Protein AF-A0A5N4D8Y6-F1 (afdb_monomer_lite)

pLDDT: mean 70.34, std 11.61, range [36.0, 83.75]

Sequence (100 aa):
MPLFFRLQIEESSKPVRLSQQLDKVVTTNYKPVANHQYNIEYERKKKEDGKRARADKQHVLDMLFSAFEKHQYYNLKDLVDITKQPVVCICSHRSFKCPA

Structure (mmCIF, N/CA/C/O backbone):
data_AF-A0A5N4D8Y6-F1
#
_entry.id   AF-A0A5N4D8Y6-F1
#
loop_
_atom_site.group_PDB
_atom_site.id
_atom_site.type_symbol
_atom_site.label_atom_id
_atom_site.label_alt_id
_atom_site.label_comp_id
_atom_site.label_asym_id
_atom_site.label_entity_id
_atom_site.label_seq_id
_atom_site.pdbx_PDB_ins_code
_atom_site.Cartn_x
_atom_site.Cartn_y
_atom_site.Cartn_z
_atom_site.occupancy
_atom_site.B_iso_or_equiv
_atom_site.auth_seq_id
_atom_site.auth_comp_id
_atom_site.auth_asym_id
_atom_site.auth_atom_id
_atom_site.pdbx_PDB_model_num
ATOM 1 N N . MET A 1 1 ? -26.770 1.302 68.012 1.00 61.69 1 MET A N 1
ATOM 2 C CA . MET A 1 1 ? -25.948 1.825 66.899 1.00 61.69 1 MET A CA 1
ATOM 3 C C . MET A 1 1 ? -26.338 3.276 66.660 1.00 61.69 1 MET A C 1
ATOM 5 O O . MET A 1 1 ? -27.508 3.506 66.375 1.00 61.69 1 MET A O 1
ATOM 9 N N . PRO A 1 2 ? -25.429 4.241 66.867 1.00 76.69 2 PRO A N 1
ATOM 10 C CA . PRO A 1 2 ? -25.739 5.667 66.783 1.00 76.69 2 PRO A CA 1
ATOM 11 C C . PRO A 1 2 ? -26.101 6.083 65.350 1.00 76.69 2 PRO A C 1
ATOM 13 O O . PRO A 1 2 ? -25.534 5.576 64.383 1.00 76.69 2 PRO A O 1
ATOM 16 N N . LEU A 1 3 ? -27.052 7.011 65.229 1.00 75.00 3 LEU A N 1
ATOM 17 C CA . LEU A 1 3 ? -27.669 7.458 63.970 1.00 75.00 3 LEU A CA 1
ATOM 18 C C . LEU A 1 3 ? -26.640 7.961 62.941 1.00 75.00 3 LEU A C 1
ATOM 20 O O . LEU A 1 3 ? -26.768 7.699 61.750 1.00 75.00 3 LEU A O 1
ATOM 24 N N . PHE A 1 4 ? -25.569 8.590 63.427 1.00 78.25 4 PHE A N 1
ATOM 25 C CA . PHE A 1 4 ? -24.457 9.093 62.620 1.00 78.25 4 PHE A CA 1
ATOM 26 C C . PHE A 1 4 ? -23.735 7.988 61.832 1.00 78.25 4 PHE A C 1
ATOM 28 O O . PHE A 1 4 ? -23.444 8.138 60.649 1.00 78.25 4 PHE A O 1
ATOM 35 N N . PHE A 1 5 ? -23.523 6.829 62.460 1.00 80.69 5 PHE A N 1
ATOM 36 C CA . PHE A 1 5 ? -22.848 5.699 61.823 1.00 80.69 5 PHE A CA 1
ATOM 37 C C . PHE A 1 5 ? -23.696 5.089 60.698 1.00 80.69 5 PHE A C 1
ATOM 39 O O . PHE A 1 5 ? -23.159 4.589 59.714 1.00 80.69 5 PHE A O 1
ATOM 46 N N . ARG A 1 6 ? -25.031 5.165 60.808 1.00 81.50 6 ARG A N 1
ATOM 47 C CA . ARG A 1 6 ? -25.936 4.694 59.750 1.00 81.50 6 ARG A CA 1
ATOM 48 C C . ARG A 1 6 ? -25.879 5.567 58.500 1.00 81.50 6 ARG A C 1
ATOM 50 O O . ARG A 1 6 ? -25.827 5.016 57.406 1.00 81.50 6 ARG A O 1
ATOM 57 N N . LEU A 1 7 ? -25.818 6.887 58.667 1.00 83.62 7 LEU A N 1
ATOM 58 C CA . LEU A 1 7 ? -25.710 7.830 57.550 1.00 83.62 7 LEU A CA 1
ATOM 59 C C . LEU A 1 7 ? -24.391 7.660 56.788 1.00 83.62 7 LEU A C 1
ATOM 61 O O . LEU A 1 7 ? -24.387 7.593 55.564 1.00 83.62 7 LEU A O 1
ATOM 65 N N . GLN A 1 8 ? -23.281 7.481 57.507 1.00 81.06 8 GLN A N 1
ATOM 66 C CA . GLN A 1 8 ? -21.962 7.316 56.893 1.00 81.06 8 GLN A CA 1
ATOM 67 C C . GLN A 1 8 ? -21.836 6.014 56.078 1.00 81.06 8 GLN A C 1
ATOM 69 O O . GLN A 1 8 ? -21.180 5.990 55.035 1.00 81.06 8 GLN A O 1
ATOM 74 N N . ILE A 1 9 ? -22.485 4.928 56.513 1.00 82.06 9 ILE A N 1
ATOM 75 C CA . ILE A 1 9 ? -22.549 3.676 55.741 1.00 82.06 9 ILE A CA 1
ATOM 76 C C . ILE A 1 9 ? -23.415 3.859 54.495 1.00 82.06 9 ILE A C 1
ATOM 78 O O . ILE A 1 9 ? -23.052 3.391 53.423 1.00 82.06 9 ILE A O 1
ATOM 82 N N . GLU A 1 10 ? -24.547 4.548 54.605 1.00 83.75 10 GLU A N 1
ATOM 83 C CA . GLU A 1 10 ? -25.426 4.792 53.461 1.00 83.75 10 GLU A CA 1
ATOM 84 C C . GLU A 1 10 ? -24.757 5.663 52.385 1.00 83.75 10 GLU A C 1
ATOM 86 O O . GLU A 1 10 ? -24.927 5.412 51.193 1.00 83.75 10 GLU A O 1
ATOM 91 N N . GLU A 1 11 ? -23.959 6.650 52.789 1.00 81.12 11 GLU A N 1
ATOM 92 C CA . GLU A 1 11 ? -23.199 7.490 51.859 1.00 81.12 11 GLU A CA 1
ATOM 93 C C . GLU A 1 11 ? -22.031 6.731 51.213 1.00 81.12 11 GLU A C 1
ATOM 95 O O . GLU A 1 11 ? -21.837 6.813 50.003 1.00 81.12 11 GLU A O 1
ATOM 100 N N . SER A 1 12 ? -21.291 5.937 51.996 1.00 78.25 12 SER A N 1
ATOM 101 C CA . SER A 1 12 ? -20.120 5.188 51.506 1.00 78.25 12 SER A CA 1
ATOM 102 C C . SER A 1 12 ? -20.460 3.901 50.746 1.00 78.25 12 SER A C 1
ATOM 104 O O . SER A 1 12 ? -19.640 3.413 49.971 1.00 78.25 12 SER A O 1
ATOM 106 N N . SER A 1 13 ? -21.660 3.349 50.938 1.00 80.38 13 SER A N 1
ATOM 107 C CA . SER A 1 13 ? -22.112 2.119 50.269 1.00 80.38 13 SER A CA 1
ATOM 108 C C . SER A 1 13 ? -22.665 2.350 48.863 1.00 80.38 13 SER A C 1
ATOM 110 O O . SER A 1 13 ? -22.887 1.382 48.131 1.00 80.38 13 SER A O 1
ATOM 112 N N . LYS A 1 14 ? -22.875 3.607 48.452 1.00 81.94 14 LYS A N 1
ATOM 113 C CA . LYS A 1 14 ? -23.331 3.931 47.097 1.00 81.94 14 LYS A CA 1
ATOM 114 C C . LYS A 1 14 ? -22.145 3.816 46.133 1.00 81.94 14 LYS A C 1
ATOM 116 O O . LYS A 1 14 ? -21.163 4.544 46.282 1.00 81.94 14 LYS A O 1
ATOM 121 N N . PRO A 1 15 ? -22.197 2.918 45.135 1.00 82.00 15 PRO A N 1
ATOM 122 C CA . PRO A 1 15 ? -21.111 2.789 44.177 1.00 82.00 15 PRO A CA 1
ATOM 123 C C . PRO A 1 15 ? -21.023 4.054 43.316 1.00 82.00 15 PRO A C 1
ATOM 125 O O . PRO A 1 15 ? -22.030 4.566 42.831 1.00 82.00 15 PRO A O 1
ATOM 128 N N . VAL A 1 16 ? -19.797 4.528 43.078 1.00 80.88 16 VAL A N 1
ATOM 129 C CA . VAL A 1 16 ? -19.507 5.748 42.295 1.00 80.88 16 VAL A CA 1
ATOM 130 C C . VAL A 1 16 ? -20.082 5.682 40.873 1.00 80.88 16 VAL A C 1
ATOM 132 O O . VAL A 1 16 ? -20.355 6.711 40.257 1.00 80.88 16 VAL A O 1
ATOM 135 N N . ARG A 1 17 ? -20.275 4.474 40.330 1.00 83.44 17 ARG A N 1
ATOM 136 C CA . ARG A 1 17 ? -20.916 4.251 39.033 1.00 83.44 17 ARG A CA 1
ATOM 137 C C . ARG A 1 17 ? -21.984 3.176 39.144 1.00 83.44 17 ARG A C 1
ATOM 139 O O . ARG A 1 17 ? -21.734 2.099 39.676 1.00 83.44 17 ARG A O 1
ATOM 146 N N . LEU A 1 18 ? -23.149 3.467 38.577 1.00 78.81 18 LEU A N 1
ATOM 147 C CA . LEU A 1 18 ? -24.250 2.526 38.416 1.00 78.81 18 LEU A CA 1
ATOM 148 C C . LEU A 1 18 ? -24.340 2.144 36.937 1.00 78.81 18 LEU A C 1
ATOM 150 O O . LEU A 1 18 ? -24.432 3.020 36.077 1.00 78.81 18 LEU A O 1
ATOM 154 N N . SER A 1 19 ? -24.303 0.848 36.628 1.00 77.81 19 SER A N 1
ATOM 155 C CA . SER A 1 19 ? -24.606 0.370 35.278 1.00 77.81 19 SER A CA 1
ATOM 156 C C . SER A 1 19 ? -26.115 0.425 35.063 1.00 77.81 19 SER A C 1
ATOM 158 O O . SER A 1 19 ? -26.853 -0.346 35.674 1.00 77.81 19 SER A O 1
ATOM 160 N N . GLN A 1 20 ? -26.575 1.327 34.201 1.00 80.44 20 GLN A N 1
ATOM 161 C CA . GLN A 1 20 ? -27.963 1.350 33.749 1.00 80.44 20 GLN A CA 1
ATOM 162 C C . GLN A 1 20 ? -28.103 0.393 32.566 1.00 80.44 20 GLN A C 1
ATOM 164 O O . GLN A 1 20 ? -27.354 0.491 31.591 1.00 80.44 20 GLN A O 1
ATOM 169 N N . GLN A 1 21 ? -29.030 -0.557 32.664 1.00 79.69 21 GLN A N 1
ATOM 170 C CA . GLN A 1 21 ? -29.402 -1.379 31.520 1.00 79.69 21 GLN A CA 1
ATOM 171 C C . GLN A 1 21 ? -30.233 -0.524 30.562 1.00 79.69 21 GLN A C 1
ATOM 173 O O . GLN A 1 21 ? -31.116 0.214 30.986 1.00 79.69 21 GLN A O 1
ATOM 178 N N . LEU A 1 22 ? -29.925 -0.596 29.270 1.00 76.19 22 LEU A N 1
ATOM 179 C CA . LEU A 1 22 ? -30.720 0.069 28.244 1.00 76.19 22 LEU A CA 1
ATOM 180 C C . LEU A 1 22 ? -32.002 -0.741 28.014 1.00 76.19 22 LEU A C 1
ATOM 182 O O . LEU A 1 22 ? -31.916 -1.926 27.702 1.00 76.19 22 LEU A O 1
ATOM 186 N N . ASP A 1 23 ? -33.171 -0.098 28.100 1.00 77.06 23 ASP A N 1
ATOM 187 C CA . ASP A 1 23 ? -34.481 -0.732 27.848 1.00 77.06 23 ASP A CA 1
ATOM 188 C C . ASP A 1 23 ? -34.611 -1.317 26.435 1.00 77.06 23 ASP A C 1
ATOM 190 O O . ASP A 1 23 ? -35.388 -2.239 26.185 1.00 77.06 23 ASP A O 1
ATOM 194 N N . LYS A 1 24 ? -33.868 -0.759 25.474 1.00 78.31 24 LYS A N 1
ATOM 195 C CA . LYS A 1 24 ? -33.868 -1.199 24.080 1.00 78.31 24 LYS A CA 1
ATOM 196 C C . LYS A 1 24 ? -32.437 -1.321 23.587 1.00 78.31 24 LYS A C 1
ATOM 198 O O . LYS A 1 24 ? -31.617 -0.426 23.785 1.00 78.31 24 LYS A O 1
ATOM 203 N N . VAL A 1 25 ? -32.151 -2.428 22.907 1.00 68.50 25 VAL A N 1
ATOM 204 C CA . VAL A 1 25 ? -30.860 -2.644 22.248 1.00 68.50 25 VAL A CA 1
ATOM 205 C C . VAL A 1 25 ? -30.674 -1.565 21.180 1.00 68.50 25 VAL A C 1
ATOM 207 O O . VAL A 1 25 ? -31.485 -1.447 20.263 1.00 68.50 25 VAL A O 1
ATOM 210 N N . VAL A 1 26 ? -29.597 -0.784 21.288 1.00 69.00 26 VAL A N 1
ATOM 211 C CA . VAL A 1 26 ? -29.183 0.173 20.253 1.00 69.00 26 VAL A CA 1
ATOM 212 C C . VAL A 1 26 ? -28.652 -0.629 19.063 1.00 69.00 26 VAL A C 1
ATOM 214 O O . VAL A 1 26 ? -27.484 -1.011 19.008 1.00 69.00 26 VAL A O 1
ATOM 217 N N . THR A 1 27 ? -29.537 -0.949 18.122 1.00 66.88 27 THR A N 1
ATOM 218 C CA . THR A 1 27 ? -29.216 -1.702 16.898 1.00 66.88 27 THR A CA 1
ATOM 219 C C . THR A 1 27 ? -28.587 -0.833 15.809 1.00 66.88 27 THR A C 1
ATOM 221 O O . THR A 1 27 ? -28.088 -1.359 14.819 1.0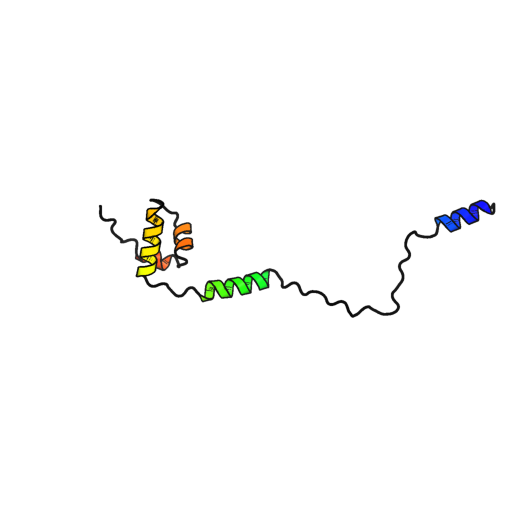0 66.88 27 THR A O 1
ATOM 224 N N . THR A 1 28 ? -28.524 0.489 15.993 1.00 64.56 28 THR A N 1
ATOM 225 C CA . THR A 1 28 ? -27.972 1.451 15.022 1.00 64.56 28 THR A CA 1
ATOM 226 C C . THR A 1 28 ? -26.443 1.559 15.061 1.00 64.56 28 THR A C 1
ATOM 228 O O . THR A 1 28 ? -25.876 2.582 14.682 1.00 64.56 28 THR A O 1
ATOM 231 N N . ASN A 1 29 ? -25.748 0.521 15.527 1.00 61.97 29 ASN A N 1
ATOM 232 C CA . ASN A 1 29 ? -24.291 0.473 15.498 1.00 61.97 29 ASN A CA 1
ATOM 233 C C . ASN A 1 29 ? -23.830 0.036 14.101 1.00 61.97 29 ASN A C 1
ATOM 235 O O . ASN A 1 29 ? -23.665 -1.156 13.837 1.00 61.97 29 ASN A O 1
ATOM 239 N N . TYR A 1 30 ? -23.611 0.997 13.198 1.00 65.69 30 TYR A N 1
ATOM 240 C CA . TYR A 1 30 ? -22.875 0.731 11.963 1.00 65.69 30 TYR A CA 1
ATOM 241 C C . TYR A 1 30 ? -21.423 0.417 12.329 1.00 65.69 30 TYR A C 1
ATOM 243 O O . TYR A 1 30 ? -20.649 1.305 12.687 1.00 65.69 30 TYR A O 1
ATOM 251 N N . LYS A 1 31 ? -21.058 -0.866 12.289 1.00 67.19 31 LYS A N 1
ATOM 252 C CA . LYS A 1 31 ? -19.669 -1.291 12.454 1.00 67.19 31 LYS A CA 1
ATOM 253 C C . LYS A 1 31 ? -18.918 -0.919 11.175 1.00 67.19 31 LYS A C 1
ATOM 255 O O . LYS A 1 31 ? -19.243 -1.493 10.134 1.00 67.19 31 LYS A O 1
ATOM 260 N N . PRO A 1 32 ? -17.929 -0.007 11.207 1.00 64.12 32 PRO A N 1
ATOM 261 C CA . PRO A 1 32 ? -17.079 0.199 10.049 1.00 64.12 32 PRO A CA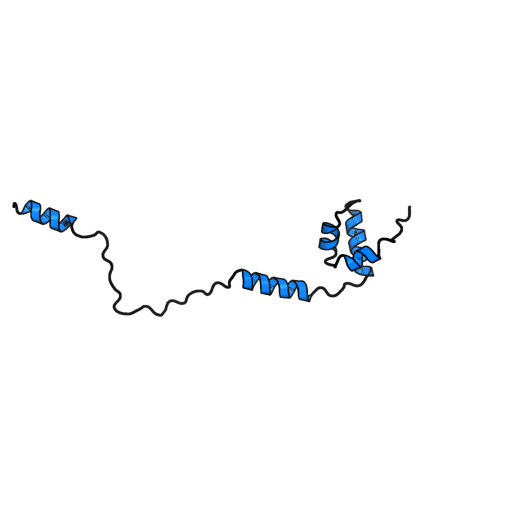 1
ATOM 262 C C . PRO A 1 32 ? -16.380 -1.128 9.761 1.00 64.12 32 PRO A C 1
ATOM 264 O O . PRO A 1 32 ? -15.567 -1.605 10.554 1.00 64.12 32 PRO A O 1
ATOM 267 N N . VAL A 1 33 ? -16.742 -1.762 8.646 1.00 65.75 33 VAL A N 1
ATOM 268 C CA . VAL A 1 33 ? -16.043 -2.949 8.164 1.00 65.75 33 VAL A CA 1
ATOM 269 C C . VAL A 1 33 ? -14.716 -2.447 7.614 1.00 65.75 33 VAL A C 1
ATOM 271 O O . VAL A 1 33 ? -14.599 -2.092 6.443 1.00 65.75 33 VAL A O 1
ATOM 274 N N . ALA A 1 34 ? -13.724 -2.325 8.496 1.00 66.75 34 ALA A N 1
ATOM 275 C CA . ALA A 1 34 ? -12.356 -2.088 8.084 1.00 66.75 34 ALA A CA 1
ATOM 276 C C . ALA A 1 34 ? -11.964 -3.253 7.176 1.00 66.75 34 ALA A C 1
ATOM 278 O O . ALA A 1 34 ? -11.968 -4.413 7.597 1.00 66.75 34 ALA A O 1
ATOM 279 N N . ASN A 1 35 ? -11.706 -2.948 5.907 1.00 68.62 35 ASN A N 1
ATOM 280 C CA . ASN A 1 35 ? -11.303 -3.967 4.960 1.00 68.62 35 ASN A CA 1
ATOM 281 C C . ASN A 1 35 ? -10.003 -4.593 5.475 1.00 68.62 35 ASN A C 1
ATOM 283 O O . ASN A 1 35 ? -9.043 -3.879 5.773 1.00 68.62 35 ASN A O 1
ATOM 287 N N . HIS A 1 36 ? -10.004 -5.911 5.660 1.00 77.50 36 HIS A N 1
ATOM 288 C CA . HIS A 1 36 ? -8.870 -6.609 6.250 1.00 77.50 36 HIS A CA 1
ATOM 289 C C . HIS A 1 36 ? -7.607 -6.331 5.421 1.00 77.50 36 HIS A C 1
ATOM 291 O O . HIS A 1 36 ? -7.677 -6.310 4.191 1.00 77.50 36 HIS A O 1
ATOM 297 N N . GLN A 1 37 ? -6.449 -6.149 6.070 1.00 75.50 37 GLN A N 1
ATOM 298 C CA . GLN A 1 37 ? -5.180 -5.824 5.390 1.00 75.50 37 GLN A CA 1
ATOM 299 C C . GLN A 1 37 ? -4.880 -6.781 4.227 1.00 75.50 37 GLN A C 1
ATOM 301 O O . GLN A 1 37 ? -4.463 -6.347 3.159 1.00 75.50 37 GLN A O 1
ATOM 306 N N . TYR A 1 38 ? -5.202 -8.067 4.397 1.00 74.94 38 TYR A N 1
ATOM 307 C CA . TYR A 1 38 ? -5.108 -9.077 3.337 1.00 74.94 38 TYR A CA 1
ATOM 308 C C . TYR A 1 38 ? -5.863 -8.701 2.056 1.00 74.94 38 TYR A C 1
ATOM 310 O O . TYR A 1 38 ? -5.356 -8.898 0.958 1.00 74.94 38 TYR A O 1
ATOM 318 N N . ASN A 1 39 ? -7.067 -8.147 2.181 1.00 80.69 39 ASN A N 1
ATOM 319 C CA . ASN A 1 39 ? -7.899 -7.792 1.037 1.00 80.69 39 ASN A CA 1
ATOM 320 C C . ASN A 1 39 ? -7.333 -6.566 0.299 1.00 80.69 39 ASN A C 1
ATOM 322 O O . ASN A 1 39 ? -7.358 -6.500 -0.926 1.00 80.69 39 ASN A O 1
ATOM 326 N N . ILE A 1 40 ? -6.768 -5.617 1.051 1.00 80.75 40 ILE A N 1
ATOM 327 C CA . ILE A 1 40 ? -6.081 -4.438 0.505 1.00 80.75 40 ILE A CA 1
ATOM 328 C C . ILE A 1 40 ? -4.822 -4.871 -0.262 1.00 80.75 40 ILE A C 1
ATOM 330 O O . ILE A 1 40 ? -4.595 -4.435 -1.391 1.00 80.75 40 ILE A O 1
ATOM 334 N N . GLU A 1 41 ? -4.030 -5.772 0.323 1.00 80.06 41 GLU A N 1
ATOM 335 C CA . GLU A 1 41 ? -2.836 -6.358 -0.296 1.00 80.06 41 GLU A CA 1
ATOM 336 C C . GLU A 1 41 ? -3.185 -7.156 -1.564 1.00 80.06 41 GLU A C 1
ATOM 338 O O . GLU A 1 41 ? -2.486 -7.058 -2.572 1.00 80.06 41 GLU A O 1
ATOM 343 N N . TYR A 1 42 ? -4.282 -7.920 -1.539 1.00 79.50 42 TYR A N 1
ATOM 344 C CA . TYR A 1 42 ? -4.764 -8.706 -2.675 1.00 79.50 42 TYR A CA 1
ATOM 345 C C . TYR A 1 42 ? -5.151 -7.818 -3.866 1.00 79.50 42 TYR A C 1
ATOM 347 O O . TYR A 1 42 ? -4.679 -8.034 -4.985 1.00 79.50 42 TYR A O 1
ATOM 355 N N . GLU A 1 43 ? -5.941 -6.769 -3.621 1.00 79.12 43 GLU A N 1
ATOM 356 C CA . GLU A 1 43 ? -6.321 -5.787 -4.645 1.00 79.12 43 GLU A CA 1
ATOM 357 C C . GLU A 1 43 ? -5.104 -5.042 -5.214 1.00 79.12 43 GLU A C 1
ATOM 359 O O . GLU A 1 43 ? -5.042 -4.768 -6.418 1.00 79.12 43 GLU A O 1
ATOM 364 N N . ARG A 1 44 ? -4.099 -4.751 -4.375 1.00 78.38 44 ARG A N 1
ATOM 365 C CA . ARG A 1 44 ? -2.831 -4.145 -4.805 1.00 78.38 44 ARG A CA 1
ATOM 366 C C . ARG A 1 44 ? -2.042 -5.085 -5.720 1.00 78.38 44 ARG A C 1
ATOM 368 O O . ARG A 1 44 ? -1.680 -4.690 -6.827 1.00 78.38 44 ARG A O 1
ATOM 375 N N . LYS A 1 45 ? -1.841 -6.342 -5.305 1.00 73.62 45 LYS A N 1
ATOM 376 C CA . LYS A 1 45 ? -1.109 -7.351 -6.090 1.00 73.62 45 LYS A CA 1
ATOM 377 C C . LYS A 1 45 ? -1.763 -7.619 -7.441 1.00 73.62 45 LYS A C 1
ATOM 379 O O . LYS A 1 45 ? -1.072 -7.652 -8.452 1.00 73.62 45 LYS A O 1
ATOM 384 N N . LYS A 1 46 ? -3.094 -7.717 -7.499 1.00 70.81 46 LYS A N 1
ATOM 385 C CA . LYS A 1 46 ? -3.825 -7.940 -8.758 1.00 70.81 46 LYS A CA 1
ATOM 386 C C . LYS A 1 46 ? -3.605 -6.811 -9.777 1.00 70.81 46 LYS A C 1
ATOM 388 O O . LYS A 1 46 ? -3.497 -7.077 -10.974 1.00 70.81 46 LYS A O 1
ATOM 393 N N . LYS A 1 47 ? -3.510 -5.558 -9.316 1.00 66.56 47 LYS A N 1
ATOM 394 C CA . LYS A 1 47 ? -3.233 -4.389 -10.171 1.00 66.56 47 LYS A CA 1
ATOM 395 C C . LYS A 1 47 ? -1.776 -4.321 -10.637 1.00 66.56 47 LYS A C 1
ATOM 397 O O . LYS A 1 47 ? -1.531 -3.867 -11.754 1.00 66.56 47 LYS A O 1
ATOM 402 N N . GLU A 1 48 ? -0.835 -4.754 -9.803 1.00 66.12 48 GLU A N 1
ATOM 403 C CA . GLU A 1 48 ? 0.601 -4.755 -10.114 1.00 66.12 48 GLU A CA 1
ATOM 404 C C . GLU A 1 48 ? 1.004 -5.927 -11.025 1.00 66.12 48 GLU A C 1
ATOM 406 O O . GLU A 1 48 ? 1.716 -5.727 -12.009 1.00 66.12 48 GLU A O 1
ATOM 411 N N . ASP A 1 49 ? 0.508 -7.140 -10.763 1.00 61.50 49 ASP A N 1
ATOM 412 C CA . ASP A 1 49 ? 0.851 -8.335 -11.545 1.00 61.50 49 ASP A CA 1
ATOM 413 C C . ASP A 1 49 ? 0.153 -8.372 -12.912 1.00 61.50 49 ASP A C 1
ATOM 415 O O . ASP A 1 49 ? 0.734 -8.846 -13.890 1.00 61.50 49 ASP A O 1
ATOM 419 N N . GLY A 1 50 ? -1.047 -7.792 -13.024 1.00 56.78 50 GLY A N 1
ATOM 420 C CA . GLY A 1 50 ? -1.800 -7.713 -14.281 1.00 56.78 50 GLY A CA 1
ATOM 421 C C . GLY A 1 50 ? -1.164 -6.833 -15.367 1.00 56.78 50 GLY A C 1
ATOM 422 O O . GLY A 1 50 ? -1.632 -6.845 -16.502 1.00 56.78 50 GLY A O 1
ATOM 423 N N . LYS A 1 51 ? -0.102 -6.078 -15.048 1.00 55.09 51 LYS A N 1
ATOM 424 C CA . LYS A 1 51 ? 0.600 -5.182 -15.986 1.00 55.09 51 LYS A CA 1
ATOM 425 C C . LYS A 1 51 ? 2.022 -5.619 -16.321 1.00 55.09 51 LYS A C 1
ATOM 427 O O . LYS A 1 51 ? 2.767 -4.845 -16.915 1.00 55.09 51 LYS A O 1
ATOM 432 N N . ARG A 1 52 ? 2.415 -6.857 -16.011 1.00 54.44 52 ARG A N 1
ATOM 433 C CA . ARG A 1 52 ? 3.671 -7.424 -16.529 1.00 54.44 52 ARG A CA 1
ATOM 434 C C . ARG A 1 52 ? 3.494 -7.872 -17.983 1.00 54.44 52 ARG A C 1
ATOM 436 O O . ARG A 1 52 ? 3.729 -9.030 -18.321 1.00 54.44 52 ARG A O 1
ATOM 443 N N . ALA A 1 53 ? 3.045 -6.963 -18.849 1.00 54.06 53 ALA A N 1
ATOM 444 C CA . ALA A 1 53 ? 3.224 -7.145 -20.280 1.00 54.06 53 ALA A CA 1
ATOM 445 C C . ALA A 1 53 ? 4.735 -7.239 -20.494 1.00 54.06 53 ALA A C 1
ATOM 447 O O . ALA A 1 53 ? 5.470 -6.359 -20.047 1.00 54.06 53 ALA A O 1
ATOM 448 N N . ARG A 1 54 ? 5.210 -8.350 -21.066 1.00 54.81 54 ARG A N 1
ATOM 449 C CA . ARG A 1 54 ? 6.622 -8.510 -21.428 1.00 54.81 54 ARG A CA 1
ATOM 450 C C . ARG A 1 54 ? 7.021 -7.270 -22.222 1.00 54.81 54 ARG A C 1
ATOM 452 O O . ARG A 1 54 ? 6.526 -7.088 -23.328 1.00 54.81 54 ARG A O 1
ATOM 459 N N . ALA A 1 55 ? 7.832 -6.402 -21.625 1.00 60.00 55 ALA A N 1
ATOM 460 C CA . ALA A 1 55 ? 8.338 -5.242 -22.328 1.00 60.00 55 ALA A CA 1
ATOM 461 C C . ALA A 1 55 ? 9.203 -5.732 -23.493 1.00 60.00 55 ALA A C 1
ATOM 463 O O . ALA A 1 55 ? 9.906 -6.741 -23.367 1.00 60.00 55 ALA A O 1
ATOM 464 N N . ASP A 1 56 ? 9.126 -5.035 -24.625 1.00 65.56 56 ASP A N 1
ATOM 465 C CA . ASP A 1 56 ? 9.923 -5.361 -25.799 1.00 65.56 56 ASP A CA 1
ATOM 466 C C . ASP A 1 56 ? 11.408 -5.406 -25.441 1.00 65.56 56 ASP A C 1
ATOM 468 O O . ASP A 1 56 ? 11.919 -4.551 -24.717 1.00 65.56 56 ASP A O 1
ATOM 472 N N . LYS A 1 57 ? 12.110 -6.409 -25.979 1.00 68.56 57 LYS A N 1
ATOM 473 C CA . LYS A 1 57 ? 13.525 -6.701 -25.701 1.00 68.56 57 LYS A CA 1
ATOM 474 C C . LYS A 1 57 ? 14.422 -5.457 -25.751 1.00 68.56 57 LYS A C 1
ATOM 476 O O . LYS A 1 57 ? 15.332 -5.339 -24.937 1.00 68.56 57 LYS A O 1
ATOM 481 N N . GLN A 1 58 ? 14.149 -4.540 -26.676 1.00 69.19 58 GLN A N 1
ATOM 482 C CA . GLN A 1 58 ? 14.911 -3.305 -26.844 1.00 69.19 58 GLN A CA 1
ATOM 483 C C . GLN A 1 58 ? 14.773 -2.361 -25.639 1.00 69.19 58 GLN A C 1
ATOM 485 O O . GLN A 1 58 ? 15.771 -1.886 -25.112 1.00 69.19 58 GLN A O 1
ATOM 490 N N . HIS A 1 59 ? 13.552 -2.184 -25.131 1.00 75.81 59 HIS A N 1
ATOM 491 C CA . HIS A 1 59 ? 13.271 -1.318 -23.987 1.00 75.81 59 HIS A CA 1
ATOM 492 C C . HIS A 1 59 ? 13.965 -1.800 -22.705 1.00 75.81 59 HIS A C 1
ATOM 494 O O . HIS A 1 59 ? 14.406 -1.005 -21.877 1.00 75.81 59 HIS A O 1
ATOM 500 N N . VAL A 1 60 ? 14.093 -3.121 -22.549 1.00 75.44 60 VAL A N 1
ATOM 501 C CA . VAL A 1 60 ? 14.803 -3.728 -21.415 1.00 75.44 60 VAL A CA 1
ATOM 502 C C . VAL A 1 60 ? 16.285 -3.391 -21.468 1.00 75.44 60 VAL A C 1
ATOM 504 O O . VAL A 1 60 ? 16.860 -3.019 -20.452 1.00 75.44 60 VAL A O 1
ATOM 507 N N . LEU A 1 61 ? 16.897 -3.504 -22.650 1.00 76.44 61 LEU A N 1
ATOM 508 C CA . LEU A 1 61 ? 18.315 -3.213 -22.842 1.00 76.44 61 LEU A CA 1
ATOM 509 C C . LEU A 1 61 ? 18.623 -1.743 -22.561 1.00 76.44 61 LEU A C 1
ATOM 511 O O . LEU A 1 61 ? 19.559 -1.472 -21.817 1.00 76.44 61 LEU A O 1
ATOM 515 N N . ASP A 1 62 ? 17.801 -0.821 -23.060 1.00 80.62 62 ASP A N 1
ATOM 516 C CA . ASP A 1 62 ? 17.985 0.613 -22.818 1.00 80.62 62 ASP A CA 1
ATOM 517 C C . ASP A 1 62 ? 17.916 0.940 -21.315 1.00 80.62 62 ASP A C 1
ATOM 519 O O . ASP A 1 62 ? 18.746 1.681 -20.790 1.00 80.62 62 ASP A O 1
ATOM 523 N N . MET A 1 63 ? 16.996 0.300 -20.585 1.00 79.88 63 MET A N 1
ATOM 524 C CA . MET A 1 63 ? 16.879 0.451 -19.133 1.00 79.88 63 MET A CA 1
ATOM 525 C C . MET A 1 63 ? 18.077 -0.141 -18.374 1.00 79.88 63 MET A C 1
ATOM 527 O O . MET A 1 63 ? 18.524 0.445 -17.386 1.00 79.88 63 MET A O 1
ATOM 531 N N . LEU A 1 64 ? 18.619 -1.279 -18.833 1.00 80.62 64 LEU A N 1
ATOM 532 C CA . LEU A 1 64 ? 19.864 -1.830 -18.288 1.00 80.62 64 LEU A CA 1
ATOM 533 C C . LEU A 1 64 ? 21.041 -0.885 -18.549 1.00 80.62 64 LEU A C 1
ATOM 535 O O . LEU A 1 64 ? 21.813 -0.635 -17.628 1.00 80.62 64 LEU A O 1
ATOM 539 N N . PHE A 1 65 ? 21.180 -0.349 -19.763 1.00 79.31 65 PHE A N 1
ATOM 540 C CA . PHE A 1 65 ? 22.281 0.551 -20.106 1.00 79.31 65 PHE A CA 1
ATOM 541 C C . PHE A 1 65 ? 22.260 1.820 -19.249 1.00 79.31 65 PHE A C 1
ATOM 543 O O . PHE A 1 65 ? 23.283 2.155 -18.656 1.00 79.31 65 PHE A O 1
ATOM 550 N N . SER A 1 66 ? 21.095 2.450 -19.062 1.00 79.50 66 SER A N 1
ATOM 551 C CA . SER A 1 66 ? 20.958 3.602 -18.156 1.00 79.50 66 SER A CA 1
ATOM 552 C C . SER A 1 66 ? 21.212 3.265 -16.681 1.00 79.50 66 SER A C 1
ATOM 554 O O . SER A 1 66 ? 21.610 4.137 -15.906 1.00 79.50 66 SER A O 1
ATOM 556 N N . ALA A 1 67 ? 20.967 2.022 -16.253 1.00 81.19 67 ALA A N 1
ATOM 557 C CA . ALA A 1 67 ? 21.302 1.588 -14.898 1.00 81.19 67 ALA A CA 1
ATOM 558 C C . ALA A 1 67 ? 22.823 1.446 -14.735 1.00 81.19 67 ALA A C 1
ATOM 560 O O . ALA A 1 67 ? 23.399 2.054 -13.833 1.00 81.19 67 ALA A O 1
ATOM 561 N N . PHE A 1 68 ? 23.486 0.718 -15.639 1.00 80.12 68 PHE A N 1
ATOM 562 C CA . PHE A 1 68 ? 24.939 0.503 -15.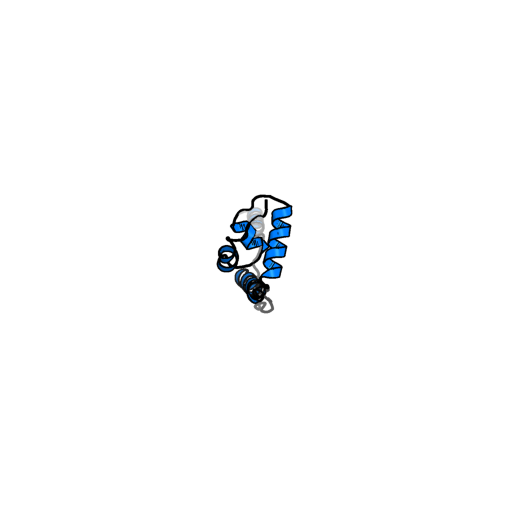607 1.00 80.12 68 PHE A CA 1
ATOM 563 C C . PHE A 1 68 ? 25.766 1.772 -15.840 1.00 80.12 68 PHE A C 1
ATOM 565 O O . PHE A 1 68 ? 26.916 1.839 -15.414 1.00 80.12 68 PHE A O 1
ATOM 572 N N . GLU A 1 69 ? 25.178 2.804 -16.439 1.00 80.62 69 GLU A N 1
ATOM 573 C CA . GLU A 1 69 ? 25.795 4.128 -16.548 1.00 80.62 69 GLU A CA 1
ATOM 574 C C . GLU A 1 69 ? 26.062 4.770 -15.173 1.00 80.62 69 GLU A C 1
ATOM 576 O O . GLU A 1 69 ? 27.015 5.529 -15.013 1.00 80.62 69 GLU A O 1
ATOM 581 N N . LYS A 1 70 ? 25.261 4.438 -14.150 1.00 77.00 70 LYS A N 1
ATOM 582 C CA . LYS A 1 70 ? 25.395 5.003 -12.796 1.00 77.00 70 LYS A CA 1
ATOM 583 C C . LYS A 1 70 ? 26.317 4.196 -11.891 1.00 77.00 70 LYS A C 1
ATOM 585 O O . LYS A 1 70 ? 26.977 4.773 -11.032 1.00 77.00 70 LYS A O 1
ATOM 590 N N . HIS A 1 71 ? 26.338 2.876 -12.048 1.00 76.12 71 HIS A N 1
ATOM 591 C CA . HIS A 1 71 ? 27.207 1.989 -11.279 1.00 76.12 71 HIS A CA 1
ATOM 592 C C . HIS A 1 71 ? 27.697 0.852 -12.168 1.00 76.12 71 HIS A C 1
ATOM 594 O O . HIS A 1 71 ? 26.914 0.199 -12.852 1.00 76.12 71 HIS A O 1
ATOM 600 N N . GLN A 1 72 ? 28.995 0.562 -12.098 1.00 74.38 72 GLN A N 1
ATOM 601 C CA . GLN A 1 72 ? 29.619 -0.485 -12.911 1.00 74.38 72 GLN A CA 1
ATOM 602 C C . GLN A 1 72 ? 29.154 -1.903 -12.538 1.00 74.38 72 GLN A C 1
ATOM 604 O O . GLN A 1 72 ? 29.266 -2.819 -13.350 1.00 74.38 72 GLN A O 1
ATOM 609 N N . TYR A 1 73 ? 28.612 -2.095 -11.329 1.00 75.12 73 TYR A N 1
ATOM 610 C CA . TYR A 1 73 ? 28.180 -3.398 -10.827 1.00 75.12 73 TYR A CA 1
ATOM 611 C C . TYR A 1 73 ? 26.846 -3.284 -10.086 1.00 75.12 73 TYR A C 1
ATOM 613 O O . TYR A 1 73 ? 26.673 -2.411 -9.238 1.00 75.12 73 TYR A O 1
ATOM 621 N N . TYR A 1 74 ? 25.932 -4.211 -10.375 1.00 79.31 74 TYR A N 1
ATOM 622 C CA . TYR A 1 74 ? 24.642 -4.354 -9.698 1.00 79.31 74 TYR A CA 1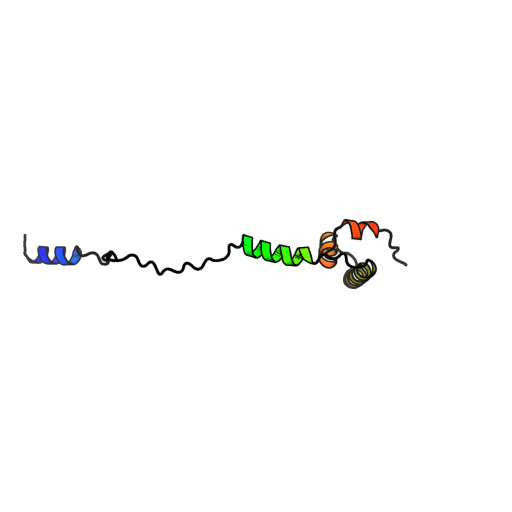
ATOM 623 C C . TYR A 1 74 ? 24.452 -5.783 -9.196 1.00 79.31 74 TYR A C 1
ATOM 625 O O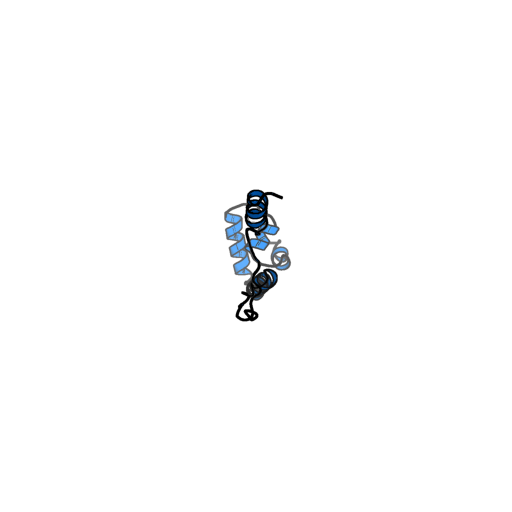 . TYR A 1 74 ? 24.934 -6.741 -9.809 1.00 79.31 74 TYR A O 1
ATOM 633 N N . ASN A 1 75 ? 23.704 -5.940 -8.101 1.00 78.50 75 ASN A N 1
ATOM 634 C CA . ASN A 1 75 ? 23.240 -7.249 -7.665 1.00 78.50 75 ASN A CA 1
ATOM 635 C C . ASN A 1 75 ? 22.119 -7.735 -8.597 1.00 78.50 75 ASN A C 1
ATOM 637 O O . ASN A 1 75 ? 21.304 -6.953 -9.087 1.00 78.50 75 ASN A O 1
ATOM 641 N N . LEU A 1 76 ? 22.034 -9.049 -8.809 1.00 76.25 76 LEU A N 1
ATOM 642 C CA . LEU A 1 76 ? 20.997 -9.651 -9.645 1.00 76.25 76 LEU A CA 1
ATOM 643 C C . LEU A 1 76 ? 19.584 -9.328 -9.132 1.00 76.25 76 LEU A C 1
ATOM 645 O O . LEU A 1 76 ? 18.666 -9.191 -9.933 1.00 76.25 76 LEU A O 1
ATOM 649 N N . LYS A 1 77 ? 19.416 -9.171 -7.811 1.00 78.31 77 LYS A N 1
ATOM 650 C CA . LYS A 1 77 ? 18.144 -8.744 -7.204 1.00 78.31 77 LYS A CA 1
ATOM 651 C C . LYS A 1 77 ? 17.728 -7.350 -7.683 1.00 78.31 77 LYS A C 1
ATOM 653 O O . LYS A 1 77 ? 16.606 -7.185 -8.147 1.00 78.31 77 LYS A O 1
ATOM 658 N N . ASP A 1 78 ? 18.658 -6.403 -7.682 1.00 80.56 78 ASP A N 1
ATOM 659 C CA . ASP A 1 78 ? 18.388 -5.017 -8.070 1.00 80.56 78 ASP A CA 1
ATOM 660 C C . ASP A 1 78 ? 18.073 -4.910 -9.568 1.00 80.56 78 ASP A C 1
ATOM 662 O O . ASP A 1 78 ? 17.172 -4.180 -9.970 1.00 80.56 78 ASP A O 1
ATOM 666 N N . LEU A 1 79 ? 18.750 -5.701 -10.409 1.00 75.94 79 LEU A N 1
ATOM 667 C CA . LEU A 1 79 ? 18.474 -5.756 -11.850 1.00 75.94 79 LEU A CA 1
ATOM 668 C C . LEU A 1 79 ? 17.067 -6.290 -12.156 1.00 75.94 79 LEU A C 1
ATOM 670 O O . LEU A 1 79 ? 16.396 -5.798 -13.065 1.00 75.94 79 LEU A O 1
ATOM 674 N N . VAL A 1 80 ? 16.597 -7.275 -11.390 1.00 75.75 80 VAL A N 1
ATOM 675 C CA . VAL A 1 80 ? 15.224 -7.797 -11.498 1.00 75.75 80 VAL A CA 1
ATOM 676 C C . VAL A 1 80 ? 14.212 -6.748 -11.036 1.00 75.75 80 VAL A C 1
ATOM 678 O O . VAL A 1 80 ? 13.169 -6.575 -11.669 1.00 75.75 80 VAL A O 1
ATOM 681 N N . ASP A 1 81 ? 14.536 -5.999 -9.982 1.00 76.94 81 ASP A N 1
ATOM 682 C CA . ASP A 1 81 ? 13.671 -4.948 -9.452 1.00 76.94 81 ASP A CA 1
ATOM 683 C C . ASP A 1 81 ? 13.585 -3.715 -10.356 1.00 76.94 81 ASP A C 1
ATOM 685 O O . ASP A 1 81 ? 12.514 -3.107 -10.424 1.00 76.94 81 ASP A O 1
ATOM 689 N N . ILE A 1 82 ? 14.658 -3.367 -11.071 1.00 78.25 82 ILE A N 1
ATOM 690 C CA . ILE A 1 82 ? 14.676 -2.278 -12.059 1.00 78.25 82 ILE A CA 1
ATOM 691 C C . ILE A 1 82 ? 13.885 -2.687 -13.304 1.00 78.25 82 ILE A C 1
ATOM 693 O O . ILE A 1 82 ? 12.993 -1.965 -13.738 1.00 78.25 82 ILE A O 1
ATOM 697 N N . THR A 1 83 ? 14.159 -3.874 -13.848 1.00 71.50 83 THR A N 1
ATOM 698 C CA . THR A 1 83 ? 13.555 -4.331 -15.113 1.00 71.50 83 THR A CA 1
ATOM 699 C C . THR A 1 83 ? 12.126 -4.842 -14.966 1.00 71.50 83 THR A C 1
ATOM 701 O O . THR A 1 83 ? 11.445 -5.037 -15.976 1.00 71.50 83 THR A O 1
ATOM 704 N N . LYS A 1 84 ? 11.681 -5.102 -13.725 1.00 70.62 84 LYS A N 1
ATOM 705 C CA . LYS A 1 84 ? 10.386 -5.716 -13.377 1.00 70.62 84 LYS A CA 1
ATOM 706 C C . LYS A 1 84 ? 10.090 -6.999 -14.167 1.00 70.62 84 LYS A C 1
ATOM 708 O O . LYS A 1 84 ? 8.932 -7.389 -14.329 1.00 70.62 84 LYS A O 1
ATOM 713 N N . GLN A 1 85 ? 11.135 -7.673 -14.648 1.00 63.44 85 GLN A N 1
ATOM 714 C CA . GLN A 1 85 ? 11.045 -8.831 -15.528 1.00 63.44 85 GLN A CA 1
ATOM 715 C C . GLN A 1 85 ? 11.600 -10.092 -14.869 1.00 63.44 85 GLN A C 1
ATOM 717 O O . GLN A 1 85 ? 12.517 -10.024 -14.051 1.00 63.44 85 GLN A O 1
ATOM 722 N N . PRO A 1 86 ? 11.056 -11.273 -15.214 1.00 63.78 86 PRO A N 1
ATOM 723 C CA . PRO A 1 86 ? 11.540 -12.529 -14.665 1.00 63.78 86 PRO A CA 1
ATOM 724 C C . PRO A 1 86 ? 12.976 -12.821 -15.119 1.00 63.78 86 PRO A C 1
ATOM 726 O O . PRO A 1 86 ? 13.357 -12.560 -16.262 1.00 63.78 86 PRO A O 1
ATOM 729 N N 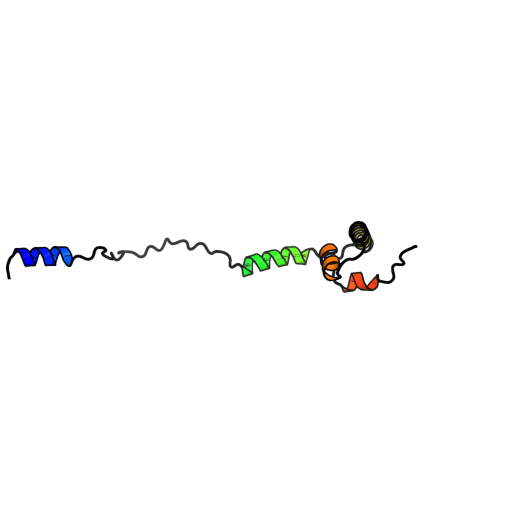. VAL A 1 87 ? 13.741 -13.458 -14.224 1.00 57.69 87 VAL A N 1
ATOM 730 C CA . VAL A 1 87 ? 15.171 -13.800 -14.378 1.00 57.69 87 VAL A CA 1
ATOM 731 C C . VAL A 1 87 ? 15.478 -14.541 -15.696 1.00 57.69 87 VAL A C 1
ATOM 733 O O . VAL A 1 87 ? 16.559 -14.429 -16.266 1.00 57.69 87 VAL A O 1
ATOM 736 N N . VAL A 1 88 ? 14.493 -15.254 -16.243 1.00 56.06 88 VAL A N 1
ATOM 737 C CA . VAL A 1 88 ? 14.608 -16.015 -17.495 1.00 56.06 88 VAL A CA 1
ATOM 738 C C . VAL A 1 88 ? 14.917 -15.118 -18.709 1.00 56.06 88 VAL A C 1
ATOM 740 O O . VAL A 1 88 ? 15.691 -15.510 -19.584 1.00 56.06 88 VAL A O 1
ATOM 743 N N . CYS A 1 89 ? 14.376 -13.896 -18.757 1.00 56.88 89 CYS A N 1
ATOM 744 C CA . CYS A 1 89 ? 14.573 -12.971 -19.881 1.00 56.88 89 CYS A CA 1
ATOM 745 C C . CYS A 1 89 ? 15.942 -12.268 -19.838 1.00 56.88 89 CYS A C 1
ATOM 747 O O . CYS A 1 89 ? 16.552 -12.041 -20.887 1.00 56.88 89 CYS A O 1
ATOM 749 N N . ILE A 1 90 ? 16.452 -11.980 -18.636 1.00 56.00 90 ILE A N 1
ATOM 750 C CA . ILE A 1 90 ? 17.772 -11.357 -18.443 1.00 56.00 90 ILE A CA 1
ATOM 751 C C . ILE A 1 90 ? 18.914 -12.358 -18.684 1.00 56.00 90 ILE A C 1
ATOM 753 O O . ILE A 1 90 ? 19.923 -12.010 -19.292 1.00 56.00 90 ILE A O 1
ATOM 757 N N . CYS A 1 91 ? 18.750 -13.628 -18.291 1.00 49.47 91 CYS A N 1
ATOM 758 C CA . CYS A 1 91 ? 19.809 -14.633 -18.411 1.00 49.47 91 CYS A CA 1
ATOM 759 C C . CYS A 1 91 ? 20.047 -15.119 -19.850 1.00 49.47 91 CYS A C 1
ATOM 761 O O . CYS A 1 91 ? 21.174 -15.491 -20.166 1.00 49.47 91 CYS A O 1
ATOM 763 N N . SER A 1 92 ? 19.052 -15.047 -20.745 1.00 45.22 92 SER A N 1
ATOM 764 C CA . SER A 1 92 ? 19.260 -15.358 -22.176 1.00 45.22 92 SER A CA 1
ATOM 765 C C . SER A 1 92 ? 20.196 -14.369 -22.885 1.00 45.22 92 SER A C 1
ATOM 767 O O . SER A 1 92 ? 20.716 -14.669 -23.954 1.00 45.22 92 SER A O 1
ATOM 769 N N . HIS A 1 93 ? 20.437 -13.194 -22.297 1.00 51.03 93 HIS A N 1
ATOM 770 C CA . HIS A 1 93 ? 21.213 -12.112 -22.902 1.00 51.03 93 HIS A CA 1
ATOM 771 C C . HIS A 1 93 ? 22.605 -11.935 -22.290 1.00 51.03 93 HIS A C 1
ATOM 773 O O . HIS A 1 93 ? 23.308 -10.992 -22.640 1.00 51.03 93 HIS A O 1
ATOM 779 N N . ARG A 1 94 ? 23.075 -12.868 -21.447 1.00 47.12 94 ARG A N 1
ATOM 780 C CA . ARG A 1 94 ? 24.434 -12.823 -20.868 1.00 47.12 94 ARG A CA 1
ATOM 781 C C . ARG A 1 94 ? 25.567 -13.036 -21.892 1.00 47.12 94 ARG A C 1
ATOM 783 O O . ARG A 1 94 ? 26.717 -13.197 -21.507 1.00 47.12 94 ARG A O 1
ATOM 790 N N . SER A 1 95 ? 25.244 -13.007 -23.185 1.00 45.31 95 SER A N 1
ATOM 791 C CA . SER A 1 95 ? 26.190 -12.957 -24.299 1.00 45.31 95 SER A CA 1
ATOM 792 C C . SER A 1 95 ? 26.214 -11.581 -24.985 1.00 45.31 95 SER A C 1
ATOM 794 O O . SER A 1 95 ? 26.479 -11.493 -26.183 1.00 45.31 95 SER A O 1
ATOM 796 N N . PHE A 1 96 ? 25.923 -10.492 -24.267 1.00 47.19 96 PHE A N 1
ATOM 797 C CA . PHE A 1 96 ? 26.234 -9.149 -24.755 1.00 47.19 96 PHE A CA 1
ATOM 798 C C . PHE A 1 96 ? 27.707 -8.841 -24.474 1.00 47.19 96 PHE A C 1
ATOM 800 O O . PHE A 1 96 ? 28.108 -8.609 -23.336 1.00 47.19 96 PHE A O 1
ATOM 807 N N . LYS A 1 97 ? 28.513 -8.897 -25.542 1.00 48.62 97 LYS A N 1
ATOM 808 C CA . LYS A 1 97 ? 29.860 -8.323 -25.612 1.00 48.62 97 LYS A CA 1
ATOM 809 C C . LYS A 1 97 ? 29.832 -6.908 -25.030 1.00 48.62 97 LYS A C 1
ATOM 811 O O . LYS A 1 97 ? 29.130 -6.057 -25.569 1.00 48.62 97 LYS A O 1
ATOM 816 N N . CYS A 1 98 ? 30.648 -6.652 -24.015 1.00 37.19 98 CYS A N 1
ATOM 817 C CA . CYS A 1 98 ? 31.179 -5.313 -23.798 1.00 37.19 98 CYS A CA 1
ATOM 818 C C . CYS A 1 98 ? 32.173 -5.042 -24.943 1.00 37.19 98 CYS A C 1
ATOM 820 O O . CYS A 1 98 ? 33.147 -5.794 -25.053 1.00 37.19 98 CYS A O 1
ATOM 822 N N . PRO A 1 99 ? 31.949 -4.069 -25.843 1.00 45.59 99 PRO A N 1
ATOM 823 C CA . PRO A 1 99 ? 33.046 -3.550 -26.645 1.00 45.59 99 PRO A CA 1
ATOM 824 C C . PRO A 1 99 ? 34.029 -2.839 -25.705 1.00 45.59 99 PRO A C 1
ATOM 826 O O . PRO A 1 99 ? 33.607 -2.122 -24.796 1.00 45.59 99 PRO A O 1
ATOM 829 N N . ALA A 1 100 ? 35.313 -3.144 -25.892 1.00 36.00 100 ALA A N 1
ATOM 830 C CA . ALA A 1 100 ? 36.431 -2.479 -25.230 1.00 36.00 100 ALA A CA 1
ATOM 831 C C . ALA A 1 100 ? 36.573 -1.028 -25.704 1.00 36.00 100 ALA A C 1
ATOM 833 O O . ALA A 1 100 ? 36.198 -0.764 -26.872 1.00 36.00 100 ALA A O 1
#

InterPro domains:
  IPR003196 Transcription initiation factor IIF, beta subunit [PTHR10445] (5-88)
  IPR036388 Winged helix-like DNA-binding domain superfamily [G3DSA:1.10.10.10] (52-92)
  IPR036390 Winged helix DNA-binding domain superfamily [SSF46785] (52-90)
  IPR040450 TFIIF beta subunit, HTH domain [PF02270] (53-87)

Organism: Camelus dromedarius (NCBI:txid9838)

Foldseek 3Di:
DDPVVVVVCVVVVDDPDDDDDDPDPPPVPPDPPPPPPVVVVVVVCCVVVVPPPPPPLVVLVVQVVVVCVVPVDDDPVVSCVSSVDDPVSVVVVPPDDDDD

Secondary structure (DSSP, 8-state):
--HHHHHHHHHHTS-S---PPPSS------------HHHHHHHHHHHHHTT-----HHHHHHHHHHHHTT-S---HHHHHHHH-S-HHHHHTTTT-----

Radius of gyration: 35.16 Å; chains: 1; bounding box: 71×25×94 Å